Protein AF-A0A0F9S3Q2-F1 (afdb_monomer_lite)

Organism: NCBI:txid412755

Foldseek 3Di:
DDWWKKWKWFQDPVPRDTDGQWMWTADPQAIDTGNHDPVVLVCCQVQAWQFPPPVPHHDGRNNRPRSSNRQQPTPDDPTMHMDTDPPPD

Secondary structure (DSSP, 8-state):
----EEEEEEE-TTT--EEEEEEEEEETTEEEEES--HHHHHHHHHH-B--TT-TT--B-GGGTHHHHHHTTT---BTTEEEEEPP-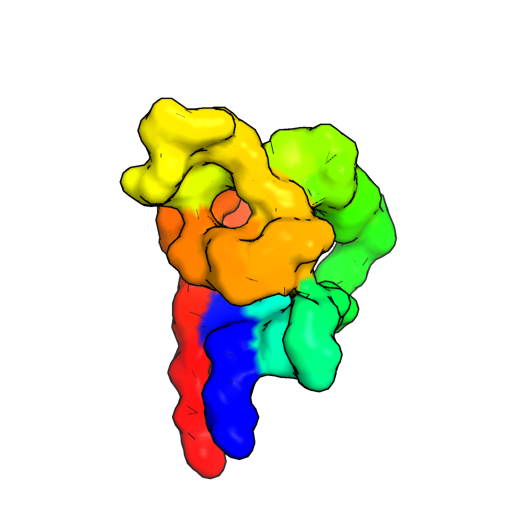--

Radius of gyration: 12.84 Å; chains: 1; bounding box: 28×35×33 Å

Structure (mmCIF, N/CA/C/O backbone):
data_AF-A0A0F9S3Q2-F1
#
_entry.id   AF-A0A0F9S3Q2-F1
#
loop_
_atom_site.group_PDB
_atom_site.id
_atom_site.type_symbol
_atom_site.label_atom_id
_atom_site.label_alt_id
_atom_site.label_comp_id
_atom_site.label_asym_id
_atom_site.label_entity_id
_atom_site.label_seq_id
_atom_site.pdbx_PDB_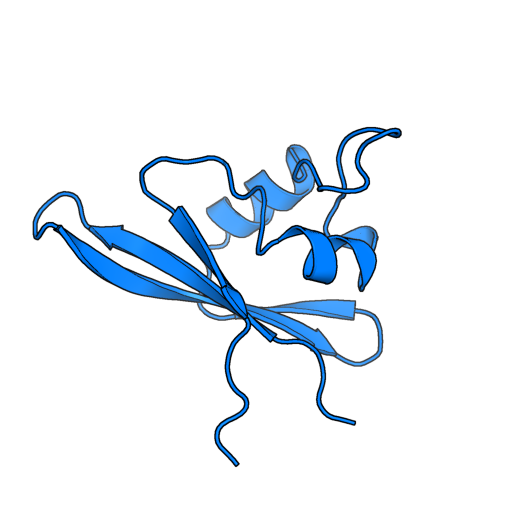ins_code
_atom_site.Cartn_x
_atom_site.Cartn_y
_atom_site.Cartn_z
_atom_site.occupancy
_atom_site.B_iso_or_equiv
_atom_site.auth_seq_id
_atom_site.auth_comp_id
_atom_site.auth_asym_id
_atom_site.auth_atom_id
_atom_site.pdbx_PDB_model_num
ATOM 1 N N . MET A 1 1 ? -14.646 -14.319 9.025 1.00 41.75 1 MET A N 1
ATOM 2 C CA . MET A 1 1 ? -14.903 -13.095 8.245 1.00 41.75 1 MET A CA 1
ATOM 3 C C . MET A 1 1 ? -13.740 -12.940 7.298 1.00 41.75 1 MET A C 1
ATOM 5 O O . MET A 1 1 ? -12.614 -12.881 7.774 1.00 41.75 1 MET A O 1
ATOM 9 N N . ALA A 1 2 ? -14.029 -12.953 6.004 1.00 50.22 2 ALA A N 1
ATOM 10 C CA . ALA A 1 2 ? -13.137 -12.485 4.958 1.00 50.22 2 ALA A CA 1
ATOM 11 C C . ALA A 1 2 ? -12.519 -11.137 5.357 1.00 50.22 2 ALA A C 1
ATOM 13 O O . ALA A 1 2 ? -13.247 -10.189 5.667 1.00 50.22 2 ALA A O 1
ATOM 14 N N . GLY A 1 3 ? -11.199 -11.068 5.489 1.00 59.53 3 GLY A N 1
ATOM 15 C CA . GLY A 1 3 ? -10.507 -9.826 5.826 1.00 59.53 3 GLY A CA 1
ATOM 16 C C . GLY A 1 3 ? -10.081 -9.133 4.541 1.00 59.53 3 GLY A C 1
ATOM 17 O O . GLY A 1 3 ? -9.513 -9.803 3.695 1.00 59.53 3 GLY A O 1
ATOM 18 N N . ASN A 1 4 ? -10.312 -7.818 4.392 1.00 74.62 4 ASN A N 1
ATOM 19 C CA . ASN A 1 4 ? -9.823 -7.080 3.215 1.00 74.62 4 ASN A CA 1
ATOM 20 C C . ASN A 1 4 ? -8.332 -7.389 2.985 1.00 74.62 4 ASN A C 1
ATOM 22 O O . ASN A 1 4 ? -7.511 -7.169 3.886 1.00 74.62 4 ASN A O 1
ATOM 26 N N . VAL A 1 5 ? -8.017 -7.897 1.794 1.00 86.81 5 VAL A N 1
ATOM 27 C CA . VAL A 1 5 ? -6.658 -8.134 1.311 1.00 86.81 5 VAL A CA 1
ATOM 28 C C . VAL A 1 5 ? -6.404 -7.186 0.149 1.00 86.81 5 VAL A C 1
ATOM 30 O O . VAL A 1 5 ? -7.251 -7.010 -0.726 1.00 86.81 5 VAL A O 1
ATOM 33 N N . VAL A 1 6 ? -5.225 -6.582 0.149 1.00 88.00 6 VAL A N 1
ATOM 34 C CA . VAL A 1 6 ? -4.733 -5.737 -0.930 1.00 88.00 6 VAL A CA 1
ATOM 35 C C . VAL A 1 6 ? -3.455 -6.357 -1.469 1.00 88.00 6 VAL A C 1
ATOM 37 O O . VAL A 1 6 ? -2.538 -6.663 -0.707 1.00 88.00 6 VAL A O 1
ATOM 40 N N . GLU A 1 7 ? -3.399 -6.566 -2.775 1.00 90.06 7 GLU A N 1
ATOM 41 C CA . GLU A 1 7 ? -2.199 -7.018 -3.467 1.00 90.06 7 GLU A CA 1
ATOM 42 C C . GLU A 1 7 ? -1.385 -5.821 -3.933 1.00 90.06 7 GLU A C 1
ATOM 44 O O . GLU A 1 7 ? -1.931 -4.884 -4.511 1.00 90.06 7 GLU A O 1
ATOM 49 N N . ILE A 1 8 ? -0.078 -5.875 -3.699 1.00 87.31 8 ILE A N 1
ATOM 50 C CA . ILE A 1 8 ? 0.886 -4.878 -4.147 1.00 87.31 8 ILE A CA 1
ATOM 51 C C . ILE A 1 8 ? 1.636 -5.466 -5.333 1.00 87.31 8 ILE A C 1
ATOM 53 O O . ILE A 1 8 ? 2.345 -6.465 -5.209 1.00 87.31 8 ILE A O 1
ATOM 57 N N . TRP A 1 9 ? 1.469 -4.837 -6.484 1.00 86.06 9 TRP A N 1
ATOM 58 C CA . TRP A 1 9 ? 2.078 -5.228 -7.742 1.00 86.06 9 TRP A CA 1
ATOM 59 C C . TRP A 1 9 ? 3.122 -4.199 -8.137 1.00 86.06 9 TRP A C 1
ATOM 61 O O . TRP A 1 9 ? 2.895 -2.999 -7.988 1.00 86.06 9 TRP A O 1
ATOM 71 N N . ARG A 1 10 ? 4.248 -4.669 -8.662 1.00 85.12 10 ARG A N 1
ATOM 72 C CA . ARG A 1 10 ? 5.330 -3.840 -9.171 1.00 85.12 10 ARG A CA 1
ATOM 73 C C . ARG A 1 10 ? 5.498 -4.055 -10.668 1.00 85.12 10 ARG A C 1
ATOM 75 O O . ARG A 1 10 ? 5.582 -5.200 -11.104 1.00 85.12 10 ARG A O 1
ATOM 82 N N . LEU A 1 11 ? 5.611 -2.970 -11.423 1.00 80.69 11 LEU A N 1
ATOM 83 C CA . LEU A 1 11 ? 6.023 -3.020 -12.819 1.00 80.69 11 LEU A CA 1
ATOM 84 C C . LEU A 1 11 ? 7.535 -3.257 -12.871 1.00 80.69 11 LEU A C 1
ATOM 86 O O . LEU A 1 11 ? 8.309 -2.455 -12.342 1.00 80.69 11 LEU A O 1
ATOM 90 N N . THR A 1 12 ? 7.976 -4.352 -13.477 1.00 78.31 12 THR A N 1
ATOM 91 C CA . THR A 1 12 ? 9.406 -4.599 -13.683 1.00 78.31 12 THR A CA 1
ATOM 92 C C . THR A 1 12 ? 9.920 -3.751 -14.838 1.00 78.31 12 THR A C 1
ATOM 94 O O . THR A 1 12 ? 9.461 -3.897 -15.966 1.00 78.31 12 THR A O 1
ATOM 97 N N . GLU A 1 13 ? 10.900 -2.882 -14.576 1.00 75.44 13 GLU A N 1
ATOM 98 C CA . GLU A 1 13 ? 11.460 -1.972 -15.590 1.00 75.44 13 GLU A CA 1
ATOM 99 C C . GLU A 1 13 ? 12.076 -2.714 -16.786 1.00 75.44 13 GLU A C 1
ATOM 101 O O . GLU A 1 13 ? 12.003 -2.232 -17.914 1.00 75.44 13 GLU A O 1
ATOM 106 N N . ASP A 1 14 ? 12.617 -3.912 -16.555 1.00 75.75 14 ASP A N 1
ATOM 107 C CA . ASP A 1 14 ? 13.293 -4.705 -17.585 1.00 75.75 14 ASP A CA 1
ATOM 108 C C . ASP A 1 14 ? 12.332 -5.361 -18.589 1.00 75.75 14 ASP A C 1
ATOM 110 O O . ASP A 1 14 ? 12.685 -5.556 -19.752 1.00 75.75 14 ASP A O 1
ATOM 114 N N . THR A 1 15 ? 11.128 -5.740 -18.147 1.00 77.69 15 THR A N 1
ATOM 115 C CA . THR A 1 15 ? 10.175 -6.524 -18.959 1.00 77.69 15 THR A CA 1
ATOM 116 C C . THR A 1 15 ? 8.864 -5.795 -19.232 1.00 77.69 15 THR A C 1
ATOM 118 O O . THR A 1 15 ? 8.135 -6.182 -20.140 1.00 77.69 15 THR A O 1
ATOM 121 N N . GLY A 1 16 ? 8.554 -4.742 -18.470 1.00 79.81 16 GLY A N 1
ATOM 122 C CA . GLY A 1 16 ? 7.256 -4.069 -18.502 1.00 79.81 16 GLY A CA 1
ATOM 123 C C . GLY A 1 16 ? 6.105 -4.936 -17.985 1.00 79.81 16 GLY A C 1
ATOM 124 O O . GLY A 1 16 ? 4.949 -4.637 -18.276 1.00 79.81 16 GLY A O 1
ATOM 125 N N . GLU A 1 17 ? 6.398 -6.016 -17.257 1.00 82.50 17 GLU A N 1
ATOM 126 C CA . GLU A 1 17 ? 5.387 -6.929 -16.722 1.00 82.50 17 GLU A CA 1
ATOM 127 C C . GLU A 1 17 ? 5.005 -6.569 -15.284 1.00 82.50 17 GLU A C 1
ATOM 129 O O . GLU A 1 17 ? 5.814 -6.077 -14.495 1.00 82.50 17 GLU A O 1
ATOM 134 N N . ASP A 1 18 ? 3.753 -6.846 -14.929 1.00 83.69 18 ASP A N 1
ATOM 135 C CA . ASP A 1 18 ? 3.292 -6.744 -13.551 1.00 83.69 18 ASP A CA 1
ATOM 136 C C . ASP A 1 18 ? 3.749 -7.971 -12.755 1.00 83.69 18 ASP A C 1
ATOM 138 O O . ASP A 1 18 ? 3.383 -9.109 -13.058 1.00 83.69 18 ASP A O 1
ATOM 142 N N . ARG A 1 19 ? 4.483 -7.743 -11.668 1.00 86.25 19 ARG A N 1
ATOM 143 C CA . ARG A 1 19 ? 4.864 -8.774 -10.704 1.00 86.25 19 ARG A CA 1
ATOM 144 C C . ARG A 1 19 ? 4.187 -8.524 -9.365 1.00 86.25 19 ARG A C 1
ATOM 146 O O . ARG A 1 19 ? 4.323 -7.444 -8.799 1.00 86.25 19 ARG A O 1
ATOM 153 N N . LEU A 1 20 ? 3.520 -9.540 -8.816 1.00 86.12 20 LEU A N 1
ATOM 154 C CA . LEU A 1 20 ? 3.035 -9.496 -7.437 1.00 86.12 20 LEU A CA 1
ATOM 155 C C . LEU A 1 20 ? 4.238 -9.437 -6.485 1.00 86.12 20 LEU A C 1
ATOM 157 O O . LEU A 1 20 ? 5.021 -10.384 -6.399 1.00 86.12 20 LEU A O 1
ATOM 161 N N . ASP A 1 21 ? 4.384 -8.311 -5.798 1.00 87.88 21 ASP A N 1
ATOM 162 C CA . ASP A 1 21 ? 5.454 -8.056 -4.835 1.00 87.88 21 ASP A CA 1
ATOM 163 C C . ASP A 1 21 ? 5.037 -8.523 -3.436 1.00 87.88 21 ASP A C 1
ATOM 165 O O . ASP A 1 21 ? 5.853 -9.009 -2.662 1.00 87.88 21 ASP A O 1
ATOM 169 N N . GLY A 1 22 ? 3.742 -8.454 -3.120 1.00 90.69 22 GLY A N 1
ATOM 170 C CA . GLY A 1 22 ? 3.225 -8.999 -1.875 1.00 90.69 22 GLY A CA 1
ATOM 171 C C . GLY A 1 22 ? 1.786 -8.611 -1.575 1.00 90.69 22 GLY A C 1
ATOM 172 O O . GLY A 1 22 ? 1.041 -8.156 -2.441 1.00 90.69 22 GLY A O 1
ATOM 173 N N . ARG A 1 23 ? 1.374 -8.828 -0.326 1.00 91.44 23 ARG A N 1
ATOM 174 C CA . ARG A 1 23 ? 0.005 -8.619 0.148 1.00 91.44 23 ARG A CA 1
ATOM 175 C C . ARG A 1 23 ? -0.025 -7.874 1.470 1.00 91.44 23 ARG A C 1
ATOM 177 O O . ARG A 1 23 ? 0.839 -8.057 2.327 1.00 91.44 23 ARG A O 1
ATOM 184 N N . VAL A 1 24 ? -1.073 -7.082 1.649 1.00 90.56 24 VAL A N 1
ATOM 185 C CA . VAL A 1 24 ? -1.409 -6.405 2.900 1.00 90.56 24 VAL A CA 1
ATOM 186 C C . VAL A 1 24 ? -2.800 -6.849 3.328 1.00 90.56 24 VAL A C 1
ATOM 188 O O . VAL A 1 24 ? -3.733 -6.824 2.529 1.00 90.56 24 VAL A O 1
ATOM 191 N N . ARG A 1 25 ? -2.963 -7.275 4.582 1.00 90.50 25 ARG A N 1
ATOM 192 C CA . ARG A 1 25 ? -4.256 -7.750 5.102 1.00 90.50 25 ARG A CA 1
ATOM 193 C C . ARG A 1 25 ? -4.484 -7.399 6.565 1.00 90.50 25 ARG A C 1
ATOM 195 O O . ARG A 1 25 ? -3.532 -7.151 7.301 1.00 90.50 25 ARG A O 1
ATOM 202 N N . LEU A 1 26 ? -5.748 -7.410 6.994 1.00 88.25 26 LEU A N 1
ATOM 203 C CA . LEU A 1 26 ? -6.125 -7.261 8.405 1.00 88.25 26 LEU A CA 1
ATOM 204 C C . LEU A 1 26 ? -6.281 -8.639 9.059 1.00 88.25 26 LEU A C 1
ATOM 206 O O . LEU A 1 26 ? -7.160 -9.403 8.668 1.00 88.25 26 LEU A O 1
ATOM 210 N N . VAL A 1 27 ? -5.481 -8.930 10.084 1.00 87.94 27 VAL A N 1
ATOM 211 C CA . VAL A 1 27 ? -5.565 -10.156 10.894 1.00 87.94 27 VAL A CA 1
ATOM 212 C C . VAL A 1 27 ? -5.667 -9.754 12.360 1.00 87.94 27 VAL A C 1
ATOM 214 O O . VAL A 1 27 ? -4.803 -9.040 12.865 1.00 87.94 27 VAL A O 1
ATOM 217 N N . ASP A 1 28 ? -6.746 -10.160 13.031 1.00 85.44 28 ASP A N 1
ATOM 218 C CA . ASP A 1 28 ? -7.015 -9.841 14.444 1.00 85.44 28 ASP A CA 1
ATOM 219 C C . ASP A 1 28 ? -6.906 -8.336 14.770 1.00 85.44 28 ASP A C 1
ATOM 221 O O . ASP A 1 28 ? -6.363 -7.923 15.795 1.00 85.44 28 ASP A O 1
ATOM 225 N N . GLY A 1 29 ? -7.387 -7.490 13.851 1.00 80.69 29 GLY A N 1
ATOM 226 C CA . GLY A 1 29 ? -7.342 -6.029 13.982 1.00 80.69 29 GLY A CA 1
ATOM 227 C C . GLY A 1 29 ? -5.969 -5.397 13.725 1.00 80.69 29 GLY A C 1
ATOM 228 O O . GLY A 1 29 ? -5.828 -4.186 13.880 1.00 80.69 29 GLY A O 1
ATOM 229 N N . ARG A 1 30 ? -4.965 -6.179 13.310 1.00 84.19 30 ARG A N 1
ATOM 230 C CA . ARG A 1 30 ? -3.609 -5.710 12.992 1.00 84.19 30 ARG A CA 1
ATOM 231 C C . ARG A 1 30 ? -3.292 -5.888 11.514 1.00 84.19 30 ARG A C 1
ATOM 233 O O . ARG A 1 30 ? -3.734 -6.850 10.890 1.00 84.19 30 ARG A O 1
ATOM 240 N N . ILE A 1 31 ? -2.501 -4.972 10.965 1.00 89.44 31 ILE A N 1
ATOM 241 C CA . ILE A 1 31 ? -1.985 -5.109 9.603 1.00 89.44 31 ILE A CA 1
ATOM 242 C C . ILE A 1 31 ? -0.899 -6.181 9.561 1.00 89.44 31 ILE A C 1
ATOM 244 O O . ILE A 1 31 ? -0.026 -6.244 10.427 1.00 89.44 31 ILE A O 1
ATOM 248 N N . ARG A 1 32 ? -0.970 -7.026 8.537 1.00 91.06 32 ARG A N 1
ATOM 249 C CA . ARG A 1 32 ? 0.041 -8.009 8.160 1.00 91.06 32 ARG A CA 1
ATOM 250 C C . ARG A 1 32 ? 0.518 -7.697 6.748 1.00 91.06 32 ARG A C 1
ATOM 252 O O . ARG A 1 32 ? -0.308 -7.568 5.847 1.00 91.06 32 ARG A O 1
ATOM 259 N N . PHE A 1 33 ? 1.833 -7.613 6.591 1.00 91.12 33 PHE A N 1
ATOM 260 C CA . PHE A 1 33 ? 2.527 -7.478 5.313 1.00 91.12 33 PHE A CA 1
ATOM 261 C C . PHE A 1 33 ? 3.167 -8.822 4.959 1.00 91.12 33 PHE A C 1
ATOM 263 O O . PHE A 1 33 ? 3.800 -9.444 5.813 1.00 91.12 33 PHE A O 1
ATOM 270 N N . GLU A 1 34 ? 2.977 -9.295 3.731 1.00 92.25 34 GLU A N 1
ATOM 271 C CA . GLU A 1 34 ? 3.373 -10.641 3.303 1.00 92.25 34 GLU A CA 1
ATOM 272 C C . GLU A 1 34 ? 4.052 -10.590 1.947 1.00 92.25 34 GLU A C 1
ATOM 274 O O . GLU A 1 34 ? 3.520 -9.989 1.022 1.00 92.25 34 GLU A O 1
ATOM 279 N N . GLY A 1 35 ? 5.226 -11.207 1.818 1.00 88.19 35 GLY A N 1
ATOM 280 C CA . GLY A 1 35 ? 6.006 -11.186 0.573 1.00 88.19 35 GLY A CA 1
ATOM 281 C C . GLY A 1 35 ? 6.701 -9.853 0.270 1.00 88.19 35 GLY A C 1
ATOM 282 O O . GLY A 1 35 ? 7.648 -9.844 -0.505 1.00 88.19 35 GLY A O 1
ATOM 283 N N . LEU A 1 36 ? 6.305 -8.765 0.937 1.00 88.75 36 LEU A N 1
ATOM 284 C CA . LEU A 1 36 ? 6.903 -7.437 0.796 1.00 88.75 36 LEU A CA 1
ATOM 285 C C . LEU A 1 36 ? 8.281 -7.355 1.460 1.00 88.75 36 LEU A C 1
ATOM 287 O O . LEU A 1 36 ? 8.509 -7.951 2.514 1.00 88.75 36 LEU A O 1
ATOM 291 N N . SER A 1 37 ? 9.190 -6.577 0.866 1.00 88.56 37 SER A N 1
ATOM 292 C CA . SER A 1 37 ? 10.524 -6.363 1.433 1.00 88.56 37 SER A CA 1
ATOM 293 C C . SER A 1 37 ? 10.471 -5.544 2.727 1.00 88.56 37 SER A C 1
ATOM 295 O O . SER A 1 37 ? 9.633 -4.656 2.887 1.00 88.56 37 SER A O 1
ATOM 297 N N . GLU A 1 38 ? 11.408 -5.797 3.644 1.00 89.25 38 GLU A N 1
ATOM 298 C CA . GLU A 1 38 ? 11.485 -5.053 4.911 1.00 89.25 38 GLU A CA 1
ATOM 299 C C . GLU A 1 38 ? 11.686 -3.550 4.685 1.00 89.25 38 GLU A C 1
ATOM 301 O O . GLU A 1 38 ? 11.073 -2.741 5.373 1.00 89.25 38 GLU A O 1
ATOM 306 N N . THR A 1 39 ? 12.476 -3.167 3.679 1.00 87.69 39 THR A N 1
ATOM 307 C CA . THR A 1 39 ? 12.674 -1.762 3.293 1.00 87.69 39 THR A CA 1
ATOM 308 C C . THR A 1 39 ? 11.370 -1.107 2.845 1.00 87.69 39 THR A C 1
ATOM 310 O O . THR A 1 39 ? 11.071 0.008 3.253 1.00 87.69 39 THR A O 1
ATOM 313 N N . PHE A 1 40 ? 10.564 -1.801 2.039 1.00 85.56 40 PHE A N 1
ATOM 314 C CA . PHE A 1 40 ? 9.276 -1.277 1.594 1.00 85.56 40 PHE A CA 1
ATOM 315 C C . PHE A 1 40 ? 8.328 -1.051 2.775 1.00 85.56 40 PHE A C 1
ATOM 317 O O . PHE A 1 40 ? 7.684 -0.009 2.878 1.00 85.56 40 PHE A O 1
ATOM 324 N N . VAL A 1 41 ? 8.277 -2.019 3.691 1.00 87.94 41 VAL A N 1
ATOM 325 C CA . VAL A 1 41 ? 7.462 -1.924 4.904 1.00 87.94 41 VAL A CA 1
ATOM 326 C C . VAL A 1 41 ? 7.951 -0.783 5.802 1.00 87.94 41 VAL A C 1
ATOM 328 O O . VAL A 1 41 ? 7.125 -0.031 6.310 1.00 87.94 41 VAL A O 1
ATOM 331 N N . ALA A 1 42 ? 9.266 -0.607 5.961 1.00 88.44 42 ALA A N 1
ATOM 332 C CA . ALA A 1 42 ? 9.849 0.491 6.732 1.00 88.44 42 ALA A CA 1
ATOM 333 C C . ALA A 1 42 ? 9.471 1.864 6.156 1.00 88.44 42 ALA A C 1
ATOM 335 O O . ALA A 1 42 ? 8.934 2.688 6.892 1.00 88.44 42 ALA A O 1
ATOM 336 N N . ASN A 1 43 ? 9.633 2.067 4.846 1.00 85.94 43 ASN A N 1
ATOM 337 C CA . ASN A 1 43 ? 9.265 3.327 4.195 1.00 85.94 43 ASN A CA 1
ATOM 338 C C . ASN A 1 43 ? 7.771 3.635 4.379 1.00 85.94 43 ASN A C 1
ATOM 340 O O . ASN A 1 43 ? 7.403 4.746 4.733 1.00 85.94 43 ASN A O 1
ATOM 344 N N . LEU A 1 44 ? 6.896 2.630 4.246 1.00 84.69 44 LEU A N 1
ATOM 345 C CA . LEU A 1 44 ? 5.462 2.810 4.509 1.00 84.69 44 LEU A CA 1
ATOM 346 C C . LEU A 1 44 ? 5.143 3.190 5.958 1.00 84.69 44 LEU A C 1
ATOM 348 O O . LEU A 1 44 ? 4.127 3.836 6.218 1.00 84.69 44 LEU A O 1
ATOM 352 N N . HIS A 1 45 ? 5.957 2.749 6.915 1.00 86.69 45 HIS A N 1
ATOM 353 C CA . HIS A 1 45 ? 5.796 3.130 8.313 1.00 86.69 45 HIS A CA 1
ATOM 354 C C . HIS A 1 45 ? 6.238 4.570 8.589 1.00 86.69 45 HIS A C 1
ATOM 356 O O . HIS A 1 45 ? 5.651 5.192 9.477 1.00 86.69 45 HIS A O 1
ATOM 362 N N . GLU A 1 46 ? 7.241 5.069 7.866 1.00 86.69 46 GLU A N 1
ATOM 363 C CA . GLU A 1 46 ? 7.765 6.431 8.008 1.00 86.69 46 GLU A CA 1
ATOM 364 C C . GLU A 1 46 ? 6.911 7.456 7.255 1.00 86.69 46 GLU A C 1
ATOM 366 O O . GLU A 1 46 ? 6.505 8.452 7.850 1.00 86.69 46 GLU A O 1
ATOM 371 N N . ASP A 1 47 ? 6.574 7.166 5.998 1.00 84.19 47 ASP A N 1
ATOM 372 C CA . ASP A 1 47 ? 5.937 8.118 5.081 1.00 84.19 47 ASP A CA 1
ATOM 373 C C . ASP A 1 47 ? 4.401 8.034 5.100 1.00 84.19 47 ASP A C 1
ATOM 375 O O . ASP A 1 47 ? 3.704 8.987 4.762 1.00 84.19 47 ASP A O 1
ATOM 379 N N . GLY A 1 48 ? 3.842 6.880 5.482 1.00 84.00 48 GLY A N 1
ATOM 380 C CA . GLY A 1 48 ? 2.413 6.620 5.315 1.00 84.00 48 GLY A CA 1
ATOM 381 C C . GLY A 1 48 ? 1.975 6.656 3.843 1.00 84.00 48 GLY A C 1
ATOM 382 O O . GLY A 1 48 ? 2.779 6.562 2.918 1.00 84.00 48 GLY A O 1
ATOM 383 N N . ILE A 1 49 ? 0.665 6.732 3.617 1.00 80.50 49 ILE A N 1
ATOM 384 C CA . ILE A 1 49 ? 0.076 6.950 2.289 1.00 80.50 49 ILE A CA 1
ATOM 385 C C . ILE A 1 49 ? -0.983 8.043 2.368 1.00 80.50 49 ILE A C 1
ATOM 387 O O . ILE A 1 49 ? -1.663 8.189 3.386 1.00 80.50 49 ILE A O 1
ATOM 391 N N . LEU A 1 50 ? -1.173 8.785 1.282 1.00 76.88 50 LEU A N 1
ATOM 392 C CA . LEU A 1 50 ? -2.351 9.640 1.146 1.00 76.88 50 LEU A CA 1
ATOM 393 C C . LEU A 1 50 ? -3.576 8.746 0.875 1.00 76.88 50 LEU A C 1
ATOM 395 O O . LEU A 1 50 ? -3.429 7.621 0.401 1.00 76.88 50 LEU A O 1
ATOM 399 N N . GLY A 1 51 ? -4.764 9.178 1.302 1.00 68.69 51 GLY A N 1
ATOM 400 C CA . GLY A 1 51 ? -6.019 8.449 1.067 1.00 68.69 51 GLY A CA 1
ATOM 401 C C . GLY A 1 51 ? -7.105 9.330 0.432 1.00 68.69 51 GLY A C 1
ATOM 402 O O . GLY A 1 51 ? -7.167 10.529 0.665 1.00 68.69 51 GLY A O 1
ATOM 403 N N . LYS A 1 52 ? -8.078 8.733 -0.268 1.00 62.06 52 LYS A N 1
ATOM 404 C CA . LYS A 1 52 ? -9.293 9.434 -0.752 1.00 62.06 52 LYS A CA 1
ATOM 405 C C . LYS A 1 52 ? -10.079 10.150 0.369 1.00 62.06 52 LYS A C 1
ATOM 407 O O . LYS A 1 52 ? -10.903 11.017 0.103 1.00 62.06 52 LYS A O 1
ATOM 412 N N . HIS A 1 53 ? -9.837 9.766 1.624 1.00 59.06 53 HIS A N 1
ATOM 413 C CA . HIS A 1 53 ? -10.369 10.400 2.835 1.00 59.06 53 HIS A CA 1
ATOM 414 C C . HIS A 1 53 ? -9.360 11.338 3.531 1.00 59.06 53 HIS A C 1
ATOM 416 O O . HIS A 1 53 ? -9.576 11.728 4.681 1.00 59.06 53 HIS A O 1
ATOM 422 N N . ALA A 1 54 ? -8.252 11.681 2.865 1.00 55.12 54 ALA A N 1
ATOM 423 C CA . ALA A 1 54 ? -7.146 12.491 3.373 1.00 55.12 54 ALA A CA 1
ATOM 424 C C . ALA A 1 54 ? -7.430 13.993 3.355 1.00 55.12 54 ALA A C 1
ATOM 426 O O . ALA A 1 54 ? -6.504 14.800 3.405 1.00 55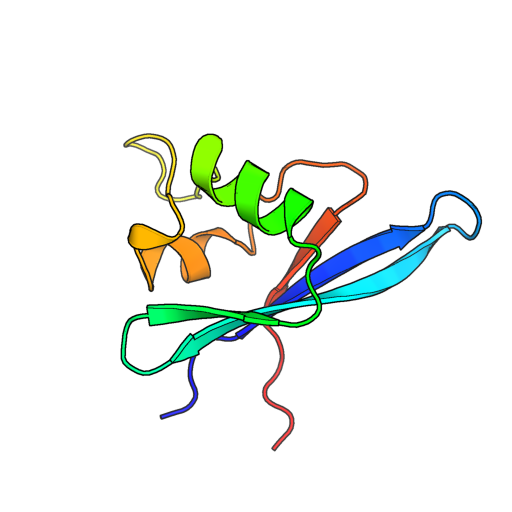.12 54 ALA A O 1
ATOM 427 N N . ASP A 1 55 ? -8.696 14.379 3.512 1.00 59.38 55 ASP A N 1
ATOM 428 C CA . ASP A 1 55 ? -9.084 15.696 4.029 1.00 59.38 55 ASP A CA 1
ATOM 429 C C . ASP A 1 55 ? -8.349 16.027 5.361 1.00 59.38 55 ASP A C 1
ATOM 431 O O . ASP A 1 55 ? -8.427 17.147 5.864 1.00 59.38 55 ASP A O 1
ATOM 435 N N . ARG A 1 56 ? -7.661 15.037 5.966 1.00 56.75 56 ARG A N 1
ATOM 436 C CA . ARG A 1 56 ? -6.949 15.072 7.250 1.00 56.75 56 ARG A CA 1
ATOM 437 C C . ARG A 1 56 ? -5.464 14.645 7.220 1.00 56.75 56 ARG A C 1
ATOM 439 O O . ARG A 1 56 ? -4.889 14.546 8.301 1.00 56.75 56 ARG A O 1
ATOM 446 N N . GLY A 1 57 ? -4.843 14.416 6.057 1.00 76.69 57 GLY A N 1
ATOM 447 C CA . GLY A 1 57 ? -3.416 14.044 5.947 1.00 76.69 57 GLY A CA 1
ATOM 448 C C . GLY A 1 57 ? -3.129 12.544 5.764 1.00 76.69 57 GLY A C 1
ATOM 449 O O . GLY A 1 57 ? -4.033 11.771 5.449 1.00 76.69 57 GLY A O 1
ATOM 450 N N . GLU A 1 58 ? -1.858 12.161 5.925 1.00 84.25 58 GLU A N 1
ATOM 451 C CA . GLU A 1 58 ? -1.334 10.800 5.706 1.00 84.25 58 GLU A CA 1
ATOM 452 C C . GLU A 1 58 ? -1.974 9.751 6.633 1.00 84.25 58 GLU A C 1
ATOM 454 O O . GLU A 1 58 ? -2.277 10.005 7.803 1.00 84.25 58 GLU A O 1
ATOM 459 N N . VAL A 1 59 ? -2.162 8.544 6.100 1.00 86.06 59 VAL A N 1
ATOM 460 C CA . VAL A 1 59 ? -2.653 7.357 6.803 1.00 86.06 59 VAL A CA 1
ATOM 461 C C . VAL A 1 59 ? -1.504 6.370 6.967 1.00 86.06 59 VAL A C 1
ATOM 463 O O . VAL A 1 59 ? -0.820 6.023 6.006 1.00 86.06 59 VAL A O 1
ATOM 466 N N . PHE A 1 60 ? -1.318 5.862 8.180 1.00 88.06 60 PHE A N 1
ATOM 467 C CA . PHE A 1 60 ? -0.199 4.995 8.533 1.00 88.06 60 PHE A CA 1
ATOM 468 C C . PHE A 1 60 ? -0.664 3.549 8.751 1.00 88.06 60 PHE A C 1
ATOM 470 O O . PHE A 1 60 ? -1.812 3.321 9.139 1.00 88.06 60 PHE A O 1
ATOM 477 N N . PRO A 1 61 ? 0.225 2.543 8.647 1.00 88.56 61 PRO A N 1
ATOM 478 C CA . PRO A 1 61 ? -0.127 1.144 8.919 1.00 88.56 61 PRO A CA 1
ATOM 479 C C . PRO A 1 61 ? -0.791 0.895 10.286 1.00 88.56 61 PRO A C 1
ATOM 481 O O . PRO A 1 61 ? -1.635 0.009 10.430 1.00 88.56 61 PRO A O 1
ATOM 484 N N . LYS A 1 62 ? -0.446 1.701 11.301 1.00 88.06 62 LYS A N 1
ATOM 485 C CA . LY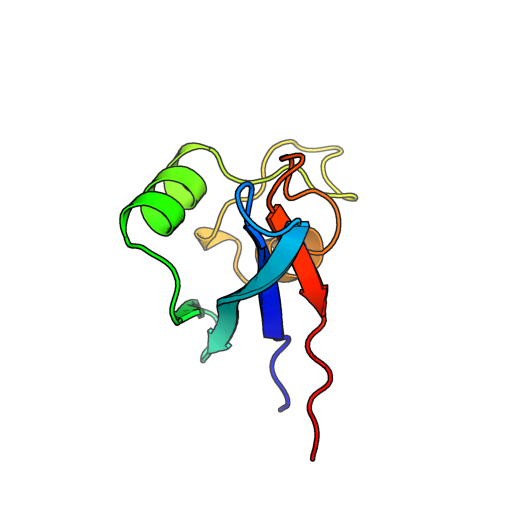S A 1 62 ? -1.053 1.644 12.645 1.00 88.06 62 LYS A CA 1
ATOM 486 C C . LYS A 1 62 ? -2.548 1.992 12.660 1.00 88.06 62 LYS A C 1
ATOM 488 O O . LYS A 1 62 ? -3.237 1.612 13.601 1.00 88.06 62 LYS A O 1
ATOM 493 N N . ASP A 1 63 ? -3.052 2.661 11.623 1.00 87.00 63 ASP A N 1
ATOM 494 C CA . ASP A 1 63 ? -4.464 3.031 11.480 1.00 87.00 63 ASP A CA 1
ATOM 495 C C . ASP A 1 63 ? -5.336 1.865 10.976 1.00 87.00 63 ASP A C 1
ATOM 497 O O . ASP A 1 63 ? -6.558 1.998 10.833 1.00 87.00 63 ASP A O 1
ATOM 501 N N . GLY A 1 64 ? -4.732 0.692 10.744 1.00 87.75 64 GLY A N 1
ATOM 502 C CA . GLY A 1 64 ? -5.437 -0.567 10.542 1.00 87.75 64 GLY A CA 1
ATOM 503 C C . GLY A 1 64 ? -6.349 -0.531 9.321 1.00 87.75 64 GLY A C 1
ATOM 504 O O . GLY A 1 64 ? -5.903 -0.348 8.192 1.00 87.75 64 GLY A O 1
ATOM 505 N N . ARG A 1 65 ? -7.656 -0.703 9.540 1.00 87.19 65 ARG A N 1
ATOM 506 C CA . ARG A 1 65 ? -8.647 -0.743 8.455 1.00 87.19 65 ARG A CA 1
ATOM 507 C C . ARG A 1 65 ? -8.584 0.494 7.549 1.00 87.19 65 ARG A C 1
ATOM 509 O O . ARG A 1 65 ? -8.643 0.330 6.340 1.00 87.19 65 ARG A O 1
ATOM 516 N N . LYS A 1 66 ? -8.390 1.695 8.109 1.00 85.69 66 LYS A N 1
ATOM 517 C CA . LYS A 1 66 ? -8.304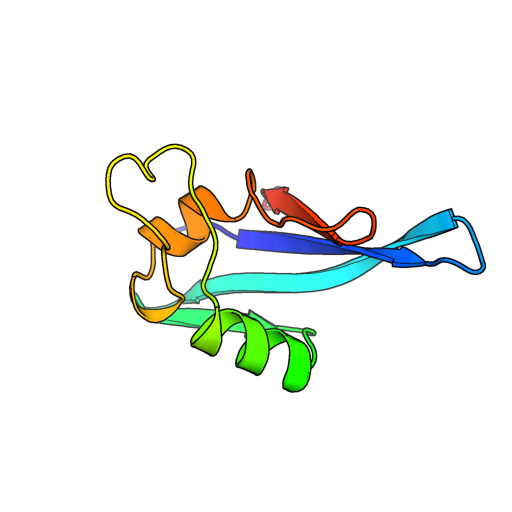 2.933 7.313 1.00 85.69 66 LYS A CA 1
ATOM 518 C C . LYS A 1 66 ? -7.146 2.906 6.318 1.00 85.69 66 LYS A C 1
ATOM 520 O O . LYS A 1 66 ? -7.303 3.378 5.200 1.00 85.69 66 LYS A O 1
ATOM 525 N N . PHE A 1 67 ? -6.012 2.334 6.721 1.00 86.88 67 PHE A N 1
ATOM 526 C CA . PHE 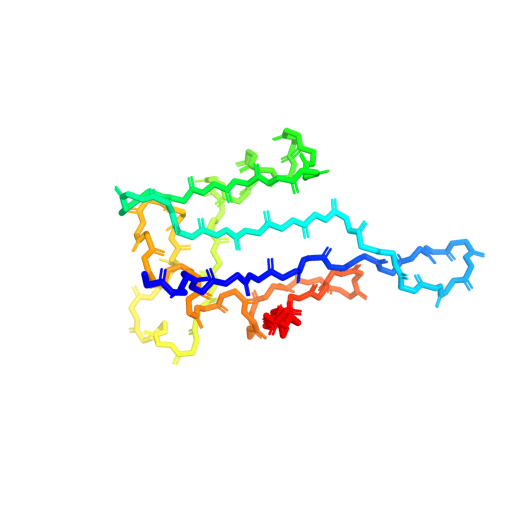A 1 67 ? -4.850 2.158 5.854 1.00 86.88 67 PHE A CA 1
ATOM 527 C C . PHE A 1 67 ? -5.154 1.188 4.708 1.00 86.88 67 PHE A C 1
ATOM 529 O O . PHE A 1 67 ? -4.902 1.501 3.549 1.00 86.88 67 PHE A O 1
ATOM 536 N N . LEU A 1 68 ? -5.779 0.045 5.012 1.00 86.75 68 LEU A N 1
ATOM 537 C CA . LEU A 1 68 ? -6.183 -0.926 3.987 1.00 86.75 68 LEU A CA 1
ATOM 538 C C . LEU A 1 68 ? -7.173 -0.362 2.976 1.00 86.75 68 LEU A C 1
ATOM 540 O O . LEU A 1 68 ? -7.065 -0.673 1.797 1.00 86.75 68 LEU A O 1
ATOM 544 N N . ASP A 1 69 ? -8.126 0.448 3.425 1.00 83.00 69 ASP A N 1
ATOM 545 C CA . ASP A 1 69 ? -9.135 1.022 2.538 1.00 83.00 69 ASP A CA 1
ATOM 546 C C . ASP A 1 69 ? -8.546 2.133 1.641 1.00 83.00 69 ASP A C 1
ATOM 548 O O . ASP A 1 69 ? -9.093 2.414 0.574 1.00 83.00 69 ASP A O 1
ATOM 552 N N . ALA A 1 70 ? -7.422 2.744 2.041 1.00 82.19 70 ALA A N 1
ATOM 553 C CA . ALA A 1 70 ? -6.710 3.771 1.274 1.00 82.19 70 ALA A CA 1
ATOM 554 C C . ALA A 1 70 ? -5.683 3.198 0.279 1.00 82.19 70 ALA A C 1
ATOM 556 O O . ALA A 1 70 ? -5.487 3.780 -0.790 1.00 82.19 70 ALA A O 1
ATOM 557 N N . LEU A 1 71 ? -5.067 2.050 0.592 1.00 81.94 71 LEU A N 1
ATOM 558 C CA . LEU A 1 71 ? -4.035 1.423 -0.242 1.00 81.94 71 LEU A CA 1
ATOM 559 C C . LEU A 1 71 ? -4.409 1.294 -1.735 1.00 81.94 71 LEU A C 1
ATOM 561 O O . LEU A 1 71 ? -3.562 1.646 -2.547 1.00 81.94 71 LEU A O 1
ATOM 565 N N . PRO A 1 72 ? -5.632 0.877 -2.134 1.00 76.25 72 PRO A N 1
ATOM 566 C CA . PRO A 1 72 ? -6.009 0.724 -3.546 1.00 76.25 72 PRO A CA 1
ATOM 567 C C . PRO A 1 72 ? -6.008 2.009 -4.391 1.00 76.25 72 PRO A C 1
ATOM 569 O O . PRO A 1 72 ? -6.200 1.924 -5.602 1.00 76.25 72 PRO A O 1
ATOM 572 N N . PHE A 1 73 ? -5.862 3.192 -3.784 1.00 64.94 73 PHE A N 1
ATOM 573 C CA . PHE A 1 73 ? -6.065 4.473 -4.469 1.00 64.94 73 PHE A CA 1
ATOM 574 C C . PHE A 1 73 ? -4.801 5.331 -4.605 1.00 64.94 73 PHE A C 1
ATOM 576 O O . PHE A 1 73 ? -4.645 5.990 -5.628 1.00 64.94 73 PHE A O 1
ATOM 583 N N . GLU A 1 74 ? -3.907 5.346 -3.614 1.00 59.22 74 GLU A N 1
ATOM 584 C CA . GLU A 1 74 ? -2.855 6.376 -3.507 1.00 59.22 74 GLU A CA 1
ATOM 585 C C . GLU A 1 74 ? -1.478 5.814 -3.143 1.00 59.22 74 GLU A C 1
ATOM 587 O O . GLU A 1 74 ? -0.671 6.428 -2.445 1.00 59.22 74 GLU A O 1
ATOM 592 N N . PHE A 1 75 ? -1.166 4.637 -3.679 1.00 64.75 75 PHE A N 1
ATOM 593 C CA . PHE A 1 75 ? 0.197 4.128 -3.665 1.00 64.75 75 PHE A CA 1
ATOM 594 C C . PHE A 1 75 ? 1.019 4.845 -4.750 1.00 64.75 75 PHE A C 1
ATOM 596 O O . PHE A 1 75 ? 1.120 4.385 -5.883 1.00 64.75 75 PHE A O 1
ATOM 603 N N . PHE A 1 76 ? 1.518 6.045 -4.449 1.00 56.44 76 PHE A N 1
ATOM 604 C CA . PHE A 1 76 ? 2.143 6.928 -5.437 1.00 56.44 76 PHE A CA 1
ATOM 605 C C . PHE A 1 76 ? 3.527 6.420 -5.873 1.00 56.44 76 PHE A C 1
ATOM 607 O O . PHE A 1 76 ? 4.564 6.824 -5.353 1.00 56.44 76 PHE A O 1
ATOM 614 N N . SER A 1 77 ? 3.566 5.561 -6.888 1.00 55.00 77 SER A N 1
ATOM 615 C CA . SER A 1 77 ? 4.708 5.494 -7.799 1.00 55.00 77 SER A CA 1
ATOM 616 C C . SER A 1 77 ? 4.278 4.947 -9.160 1.00 55.00 77 SER A C 1
ATOM 618 O O . SER A 1 77 ? 3.359 4.139 -9.255 1.00 55.00 77 SER A O 1
ATOM 620 N N . ALA A 1 78 ? 4.967 5.362 -10.229 1.00 56.75 78 ALA A N 1
ATOM 621 C CA . ALA A 1 78 ? 4.751 4.834 -11.582 1.00 56.75 78 ALA A CA 1
ATOM 622 C C . ALA A 1 78 ? 5.011 3.316 -11.697 1.00 56.75 78 ALA A C 1
ATOM 624 O O . ALA A 1 78 ? 4.697 2.710 -12.718 1.00 56.75 78 ALA A O 1
ATOM 625 N N . TYR A 1 79 ? 5.582 2.711 -10.653 1.00 61.91 79 TYR A N 1
ATOM 626 C CA . TYR A 1 79 ? 6.081 1.345 -10.642 1.00 61.91 79 TYR A CA 1
ATOM 627 C C . TYR A 1 79 ? 5.361 0.444 -9.650 1.00 61.91 79 TYR A C 1
ATOM 629 O O . TYR A 1 79 ? 5.661 -0.742 -9.630 1.00 61.91 79 TYR A O 1
ATOM 637 N N . LEU A 1 80 ? 4.457 0.963 -8.817 1.00 67.94 80 LEU A N 1
ATOM 638 C CA . LEU A 1 80 ? 3.753 0.181 -7.805 1.00 67.94 80 LEU A CA 1
ATOM 639 C C . LEU A 1 80 ? 2.261 0.498 -7.832 1.00 67.94 80 LEU A C 1
ATOM 641 O O . LEU A 1 80 ? 1.862 1.652 -7.723 1.00 67.94 80 LEU A O 1
ATOM 645 N N . ARG A 1 81 ? 1.437 -0.545 -7.933 1.00 76.62 81 ARG A N 1
ATOM 646 C CA . ARG A 1 81 ? -0.021 -0.449 -7.830 1.00 76.62 81 ARG A CA 1
ATOM 647 C C . ARG A 1 81 ? -0.536 -1.361 -6.732 1.00 76.62 81 ARG A C 1
ATOM 649 O O . ARG A 1 81 ? -0.027 -2.462 -6.529 1.00 76.62 81 ARG A O 1
ATOM 656 N N . ALA A 1 82 ? -1.593 -0.923 -6.074 1.00 82.69 82 ALA A N 1
ATOM 657 C CA . ALA A 1 82 ? -2.312 -1.708 -5.091 1.00 82.69 82 ALA A CA 1
ATOM 658 C C . ALA A 1 82 ? -3.718 -2.002 -5.619 1.00 82.69 82 ALA A C 1
ATOM 660 O O . ALA A 1 82 ? -4.390 -1.104 -6.120 1.00 82.69 82 ALA A O 1
ATOM 661 N N . VAL A 1 83 ? -4.168 -3.250 -5.522 1.00 80.62 83 VAL A N 1
ATOM 662 C CA . VAL A 1 83 ? -5.507 -3.662 -5.972 1.00 80.62 83 VAL A CA 1
ATOM 663 C C . VAL A 1 83 ? -6.174 -4.521 -4.911 1.00 80.62 83 VAL A C 1
ATOM 665 O O . VAL A 1 83 ? -5.500 -5.240 -4.172 1.00 80.62 83 VAL A O 1
ATOM 668 N N . PHE A 1 84 ? -7.502 -4.454 -4.821 1.00 83.88 84 PHE A N 1
ATOM 669 C CA . PHE A 1 84 ? -8.234 -5.416 -4.002 1.00 83.88 84 PHE A CA 1
ATOM 670 C C . PHE A 1 84 ? -7.972 -6.823 -4.533 1.00 83.88 84 PHE A C 1
ATOM 672 O O . PHE A 1 84 ? -8.120 -7.070 -5.729 1.00 83.88 84 PHE A O 1
ATOM 679 N N . ALA A 1 85 ? -7.566 -7.726 -3.643 1.00 78.88 85 ALA A N 1
ATOM 680 C CA . ALA A 1 85 ? -7.482 -9.131 -3.992 1.00 78.88 85 ALA A CA 1
ATOM 681 C C . ALA A 1 85 ? -8.910 -9.679 -4.055 1.00 78.88 85 ALA A C 1
ATOM 683 O O . ALA A 1 85 ? -9.641 -9.575 -3.066 1.00 78.88 85 ALA A O 1
ATOM 684 N N . ASP A 1 86 ? -9.301 -10.279 -5.178 1.00 64.69 86 ASP A N 1
ATOM 685 C CA . ASP A 1 86 ? -10.466 -11.155 -5.169 1.00 64.69 86 ASP A CA 1
ATOM 686 C C . ASP A 1 86 ? -10.136 -12.345 -4.264 1.00 64.69 86 ASP A C 1
ATOM 688 O O . ASP A 1 86 ? -9.177 -13.086 -4.504 1.00 64.69 86 ASP A O 1
ATOM 692 N N . GLU A 1 87 ? -10.917 -12.533 -3.201 1.00 55.09 87 GLU A N 1
ATOM 693 C CA . GLU A 1 87 ? -10.922 -13.804 -2.488 1.00 55.09 87 GLU A CA 1
ATOM 694 C C . GLU A 1 87 ? -11.461 -14.849 -3.462 1.00 55.09 87 GLU A C 1
ATOM 696 O O . GLU A 1 87 ? -12.669 -15.010 -3.619 1.00 55.09 87 GLU A O 1
ATOM 701 N N . THR A 1 88 ? -10.563 -15.526 -4.178 1.00 42.50 88 THR A N 1
ATOM 702 C CA . THR A 1 88 ? -10.968 -16.709 -4.930 1.00 42.50 88 THR A CA 1
ATOM 703 C C . THR A 1 88 ? -11.334 -17.775 -3.888 1.00 42.50 88 THR A C 1
ATOM 705 O O . THR A 1 88 ? -10.470 -18.096 -3.065 1.00 42.50 88 THR A O 1
ATOM 708 N N . PRO A 1 89 ? -12.597 -18.237 -3.848 1.00 42.62 89 PRO A N 1
ATOM 709 C CA . PRO A 1 89 ? -13.075 -19.192 -2.849 1.00 42.62 89 PRO A CA 1
ATOM 710 C C . PRO A 1 89 ? -12.367 -20.549 -2.920 1.00 42.62 89 PRO A C 1
ATOM 712 O O . PRO A 1 89 ? -11.917 -20.938 -4.024 1.00 42.62 89 PRO A O 1
#

pLDDT: mean 78.46, std 12.9, range [41.75, 92.25]

Sequence (89 aa):
MAGNVVEIWRLTEDTGEDRLDGRVRLVDGRIRFEGLSETFVANLHEDGILGKHADRGEVFPKDGRKFLDALPFEFFSAYLRAVFADETP